Protein AF-A0A423IUT7-F1 (afdb_monomer)

Organism: NCBI:txid930166

Foldseek 3Di:
DVVVVVLVVQLVCCVVPVDHPDPQQNCVPQNDVSNVVSVVVVVVVVVVVVVVVVVVVVVCPDPD

Solvent-accessible surface area (backbone atoms only — not comparable to full-atom values): 3752 Å² total; per-residue (Å²): 111,67,69,61,54,50,50,54,49,46,51,53,47,18,71,76,65,78,52,52,96,47,80,70,60,26,46,93,83,54,33,65,71,51,25,52,51,47,53,48,50,53,52,50,52,53,51,50,54,52,50,51,53,53,49,53,56,65,70,59,63,73,96,121

pLDDT: mean 93.14, std 10.04, range [52.97, 98.62]

Secondary structure (DSSP, 8-state):
-HHHHHHHHHHHHHHHHS--SSGGG-HHHHHHHHHHHHHHHHHHHHHHHHHHHHHHHHHT----

InterPro domains:
  IPR049713 Pr6Pr membrane protein-like [NF038065] (1-57)

Mean predicted aligned error: 4.65 Å

Radius of gyration: 17.11 Å; Cα contacts (8 Å, |Δi|>4): 31; chains: 1; bounding box: 38×19×51 Å

Sequence (64 aa):
MYPLVYFAYALLRGHLLAAYPYPFIDVSTLGYPQVFLNAGGILVGFVAIALLAVGLDHWRKPIL

Structure (mmCIF, N/CA/C/O backbone):
data_AF-A0A423IUT7-F1
#
_entry.id   AF-A0A423IUT7-F1
#
loop_
_atom_site.group_PDB
_atom_site.id
_atom_site.type_symbol
_atom_site.label_atom_id
_atom_site.label_alt_id
_atom_site.label_comp_id
_atom_site.label_asym_id
_atom_site.label_entity_id
_atom_site.label_seq_id
_atom_site.pdbx_PDB_ins_code
_atom_site.Cartn_x
_atom_site.Cartn_y
_atom_site.Cartn_z
_atom_site.occupancy
_atom_site.B_iso_or_equiv
_atom_site.auth_seq_id
_atom_site.auth_comp_id
_atom_site.auth_asym_id
_atom_site.auth_atom_id
_atom_site.pdbx_PDB_model_num
ATOM 1 N N . MET A 1 1 ? -9.173 -10.089 3.020 1.00 68.81 1 MET A N 1
ATOM 2 C CA . MET A 1 1 ? -8.309 -10.721 1.993 1.00 68.81 1 MET A CA 1
ATOM 3 C C . MET A 1 1 ? -8.228 -9.925 0.693 1.00 68.81 1 MET A C 1
ATOM 5 O O . MET A 1 1 ? -7.140 -9.836 0.143 1.00 68.81 1 MET A O 1
ATOM 9 N N . TYR A 1 2 ? -9.320 -9.302 0.231 1.00 88.94 2 TYR A N 1
ATOM 10 C CA . TYR A 1 2 ? -9.369 -8.571 -1.046 1.00 88.94 2 TYR A CA 1
ATOM 11 C C . TYR A 1 2 ? -8.204 -7.586 -1.319 1.00 88.94 2 TYR A C 1
ATOM 13 O O . TYR A 1 2 ? -7.626 -7.681 -2.400 1.00 88.94 2 TYR A O 1
ATOM 21 N N . PRO A 1 3 ? -7.763 -6.723 -0.376 1.00 89.75 3 PRO A N 1
ATOM 22 C CA . PRO A 1 3 ? -6.696 -5.756 -0.665 1.00 89.75 3 PRO A CA 1
ATOM 23 C C . PRO A 1 3 ? -5.341 -6.400 -0.983 1.00 89.75 3 PRO A C 1
ATOM 25 O O . PRO A 1 3 ? -4.651 -5.957 -1.892 1.00 89.75 3 PRO A O 1
ATOM 28 N N . LEU A 1 4 ? -4.978 -7.474 -0.273 1.00 94.12 4 LEU A N 1
ATOM 29 C CA . LEU A 1 4 ? -3.708 -8.176 -0.484 1.00 94.12 4 LEU A CA 1
ATOM 30 C C . LEU A 1 4 ? -3.696 -8.925 -1.817 1.00 94.12 4 LEU A C 1
ATOM 32 O O . LEU A 1 4 ? -2.716 -8.859 -2.553 1.00 94.12 4 LEU A O 1
ATOM 36 N N . VAL A 1 5 ? -4.802 -9.600 -2.143 1.00 96.75 5 VAL A N 1
ATOM 37 C CA . VAL A 1 5 ? -4.940 -10.327 -3.412 1.00 96.75 5 VAL A CA 1
ATOM 38 C C . VAL A 1 5 ? -4.901 -9.355 -4.586 1.00 96.75 5 VAL A C 1
ATOM 40 O O . VAL A 1 5 ? -4.170 -9.583 -5.546 1.00 96.75 5 VAL A O 1
ATOM 43 N N . TYR A 1 6 ? -5.636 -8.243 -4.495 1.00 95.06 6 TYR A N 1
ATOM 44 C CA . TYR A 1 6 ? -5.618 -7.220 -5.534 1.00 95.06 6 TYR A CA 1
ATOM 45 C C . TYR A 1 6 ? -4.237 -6.571 -5.677 1.00 95.06 6 TYR A C 1
ATOM 47 O O . TYR A 1 6 ? -3.782 -6.364 -6.798 1.00 95.06 6 TYR A O 1
ATOM 55 N N . PHE A 1 7 ? -3.539 -6.303 -4.570 1.00 96.88 7 PHE A N 1
ATOM 56 C CA . PHE A 1 7 ? -2.175 -5.775 -4.604 1.00 96.88 7 PHE A CA 1
ATOM 57 C C . PHE A 1 7 ? -1.210 -6.738 -5.308 1.00 96.88 7 PHE A C 1
ATOM 59 O O . PHE A 1 7 ? -0.502 -6.328 -6.225 1.00 96.88 7 PHE A O 1
ATOM 66 N N . ALA A 1 8 ? -1.239 -8.029 -4.962 1.00 97.00 8 ALA A N 1
ATOM 67 C CA . ALA A 1 8 ? -0.429 -9.047 -5.632 1.00 97.00 8 ALA A CA 1
ATOM 68 C C . ALA A 1 8 ? -0.760 -9.155 -7.131 1.00 97.00 8 ALA A C 1
ATOM 70 O O . ALA A 1 8 ? 0.145 -9.187 -7.966 1.00 97.00 8 ALA A O 1
ATOM 71 N N . TYR A 1 9 ? -2.050 -9.142 -7.482 1.00 96.75 9 TYR A N 1
ATOM 72 C CA . TYR A 1 9 ? -2.501 -9.119 -8.873 1.00 96.75 9 TYR A CA 1
ATOM 73 C C . TYR A 1 9 ? -2.003 -7.875 -9.623 1.00 96.75 9 TYR A C 1
ATOM 75 O O . TYR A 1 9 ? -1.504 -7.997 -10.739 1.00 96.75 9 TYR A O 1
ATOM 83 N N . ALA A 1 10 ? -2.093 -6.687 -9.020 1.00 96.62 10 ALA A N 1
ATOM 84 C CA . ALA A 1 10 ? -1.647 -5.439 -9.631 1.00 96.62 10 ALA A CA 1
ATOM 85 C C . ALA A 1 10 ? -0.129 -5.427 -9.874 1.00 96.62 10 ALA A C 1
ATOM 87 O O . ALA A 1 10 ? 0.303 -4.971 -10.932 1.00 96.62 10 ALA A O 1
ATOM 88 N N . LEU A 1 11 ? 0.667 -5.973 -8.945 1.00 97.44 11 LEU A N 1
ATOM 89 C CA . LEU A 1 11 ? 2.112 -6.134 -9.127 1.00 97.44 11 LEU A CA 1
ATOM 90 C C . LEU A 1 11 ? 2.440 -7.120 -10.251 1.00 97.44 11 LEU A C 1
ATOM 92 O O . LEU A 1 11 ? 3.254 -6.798 -11.116 1.00 97.44 11 LEU A O 1
ATOM 96 N N . LEU A 1 12 ? 1.779 -8.282 -10.277 1.00 97.88 12 LEU A N 1
ATOM 97 C CA . LEU A 1 12 ? 1.966 -9.285 -11.328 1.00 97.88 12 LEU A CA 1
ATOM 98 C C . LEU A 1 12 ? 1.596 -8.720 -12.704 1.00 97.88 12 LEU A C 1
ATOM 100 O O . LEU A 1 12 ? 2.383 -8.794 -13.643 1.00 97.88 12 LEU A O 1
ATOM 104 N N . ARG A 1 13 ? 0.417 -8.103 -12.821 1.00 97.38 13 ARG A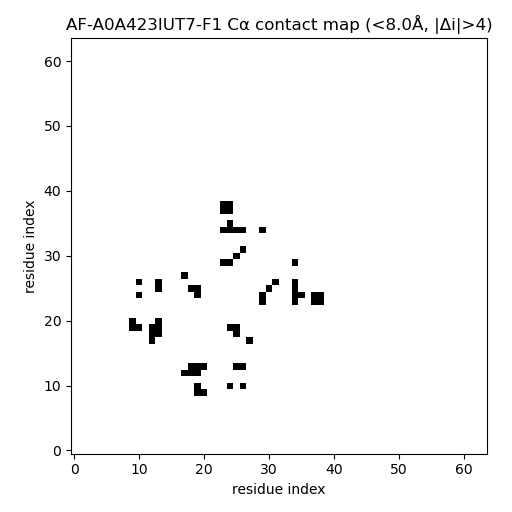 N 1
ATOM 105 C CA . ARG A 1 13 ? -0.042 -7.469 -14.060 1.00 97.38 13 ARG A CA 1
ATOM 106 C C . ARG A 1 13 ? 0.899 -6.350 -14.500 1.00 97.38 13 ARG A C 1
ATOM 108 O O . ARG A 1 13 ? 1.208 -6.263 -15.684 1.00 97.38 13 ARG A O 1
ATOM 115 N N . GLY A 1 14 ? 1.340 -5.502 -13.571 1.00 96.12 14 GLY A N 1
ATOM 116 C CA . GLY A 1 14 ? 2.276 -4.417 -13.856 1.00 96.12 14 GLY A CA 1
ATOM 117 C C . GLY A 1 14 ? 3.622 -4.933 -14.357 1.00 96.12 14 GLY A C 1
ATOM 118 O O . GLY A 1 14 ? 4.150 -4.395 -15.322 1.00 96.12 14 GLY A O 1
ATOM 119 N N . HIS A 1 15 ? 4.118 -6.035 -13.791 1.00 95.50 15 HIS A N 1
ATOM 120 C CA . HIS A 1 15 ? 5.333 -6.694 -14.266 1.00 95.50 15 HIS A CA 1
ATOM 121 C C . HIS A 1 15 ? 5.177 -7.274 -15.682 1.00 95.50 15 HIS A C 1
ATOM 123 O O . HIS A 1 15 ? 6.086 -7.143 -16.495 1.00 95.50 15 HIS A O 1
ATOM 129 N N . LEU A 1 16 ? 4.022 -7.873 -15.995 1.00 97.44 16 LEU A N 1
ATOM 130 C CA . LEU A 1 16 ? 3.757 -8.484 -17.305 1.00 97.44 16 LEU A CA 1
ATOM 131 C C . LEU A 1 16 ? 3.460 -7.463 -18.414 1.00 97.44 16 LEU A C 1
ATOM 133 O O . LEU A 1 16 ? 3.801 -7.702 -19.568 1.00 97.44 16 LEU A O 1
ATOM 137 N N . LEU A 1 17 ? 2.789 -6.356 -18.086 1.00 96.50 17 LEU A N 1
ATOM 138 C CA . LEU A 1 17 ? 2.271 -5.388 -19.064 1.00 96.50 17 LEU A CA 1
ATOM 139 C C . LEU A 1 17 ? 2.969 -4.022 -19.014 1.00 96.50 17 LEU A C 1
ATOM 141 O O . LEU A 1 17 ? 2.559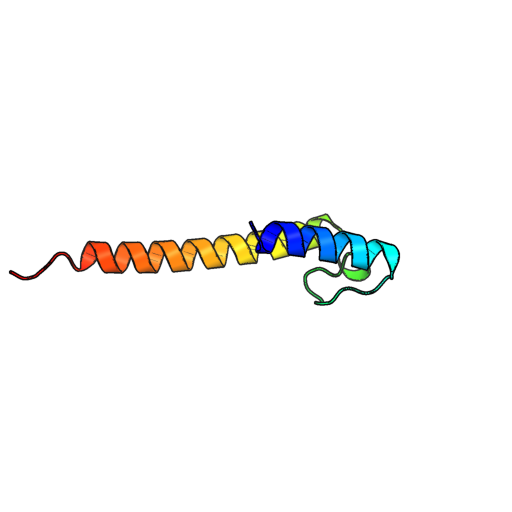 -3.121 -19.741 1.00 96.50 17 LEU A O 1
ATOM 145 N N . ALA A 1 18 ? 3.957 -3.841 -18.132 1.00 92.25 18 ALA A N 1
ATOM 146 C CA . ALA A 1 18 ? 4.601 -2.554 -17.841 1.00 92.25 18 ALA A CA 1
ATOM 147 C C . ALA A 1 18 ? 3.598 -1.422 -17.523 1.00 92.25 18 ALA A C 1
ATOM 149 O O . ALA A 1 18 ? 3.841 -0.252 -17.803 1.00 92.25 18 ALA A O 1
ATOM 150 N N . ALA A 1 19 ? 2.442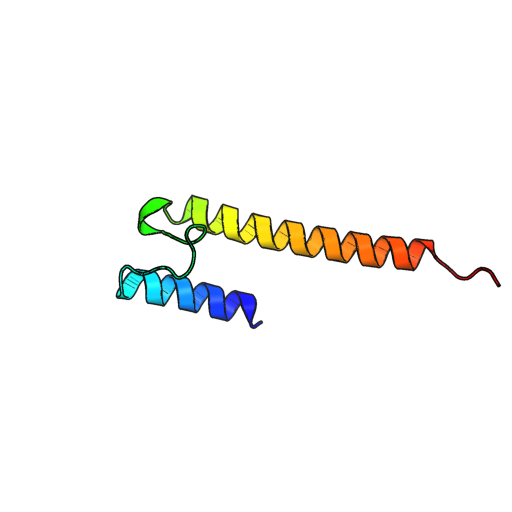 -1.778 -16.953 1.00 93.38 19 ALA A N 1
ATOM 151 C CA . ALA A 1 19 ? 1.331 -0.861 -16.730 1.00 93.38 19 ALA A CA 1
ATOM 152 C C . ALA A 1 19 ? 0.754 -1.031 -15.322 1.00 93.38 19 ALA A C 1
ATOM 154 O O . ALA A 1 19 ? -0.009 -1.968 -15.047 1.00 93.38 19 ALA A O 1
ATOM 155 N N . TYR A 1 20 ? 1.094 -0.090 -14.443 1.00 96.19 20 T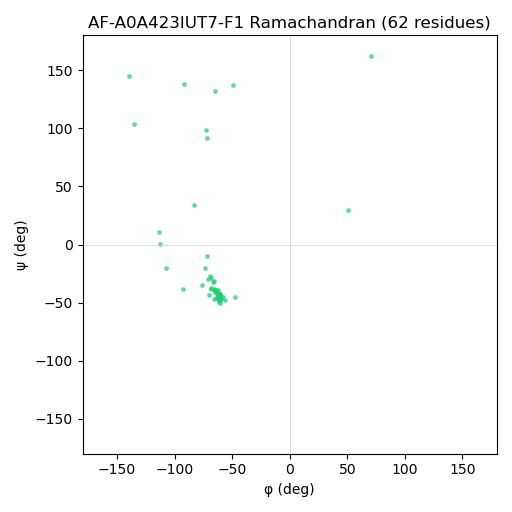YR A N 1
ATOM 156 C CA . TYR A 1 20 ? 0.584 -0.018 -13.078 1.00 96.19 20 TYR A CA 1
ATOM 157 C C . TYR A 1 20 ? -0.668 0.867 -13.008 1.00 96.19 20 TYR A C 1
ATOM 159 O O . TYR A 1 20 ? -0.706 1.924 -13.632 1.00 96.19 20 TYR A O 1
ATOM 167 N N . PRO A 1 21 ? -1.706 0.467 -12.252 1.00 94.62 21 PRO A N 1
ATOM 168 C CA . PRO A 1 21 ? -2.948 1.236 -12.166 1.00 94.62 21 PRO A CA 1
ATOM 169 C C . PRO A 1 21 ? -2.807 2.510 -11.322 1.00 94.62 21 PRO A C 1
ATOM 171 O O . PRO A 1 21 ? -3.625 3.415 -11.460 1.00 94.62 21 PRO A O 1
ATOM 174 N N . TYR A 1 22 ? -1.789 2.585 -10.456 1.00 94.69 22 TYR A N 1
ATOM 175 C CA . TYR A 1 22 ? -1.525 3.750 -9.619 1.00 94.69 22 TYR A CA 1
ATOM 176 C C . TYR A 1 22 ? -0.027 4.054 -9.531 1.00 94.69 22 TYR A C 1
ATOM 178 O O . TYR A 1 22 ? 0.772 3.119 -9.427 1.00 94.69 22 TYR A O 1
ATOM 186 N N . PRO A 1 23 ? 0.361 5.340 -9.470 1.00 95.81 23 PRO A N 1
ATOM 187 C CA . PRO A 1 23 ? 1.769 5.734 -9.449 1.00 95.81 23 PRO A CA 1
ATOM 188 C C . PRO A 1 23 ? 2.505 5.274 -8.183 1.00 95.81 23 PRO A C 1
ATOM 190 O O . PRO A 1 23 ? 3.681 4.947 -8.240 1.00 95.81 23 PRO A O 1
ATOM 193 N N . PHE A 1 24 ? 1.827 5.177 -7.035 1.00 96.00 24 PHE A N 1
ATOM 194 C CA . PHE A 1 24 ? 2.460 4.773 -5.771 1.00 96.00 24 PHE A CA 1
ATOM 195 C C . PHE A 1 24 ? 2.834 3.280 -5.698 1.00 96.00 24 PHE A C 1
ATOM 197 O O . PHE A 1 24 ? 3.533 2.884 -4.764 1.00 96.00 24 PHE A O 1
ATOM 204 N N . ILE A 1 25 ? 2.383 2.463 -6.658 1.00 97.12 25 ILE A N 1
ATOM 205 C CA . ILE A 1 25 ? 2.780 1.052 -6.799 1.00 97.12 25 ILE A CA 1
ATOM 206 C C . 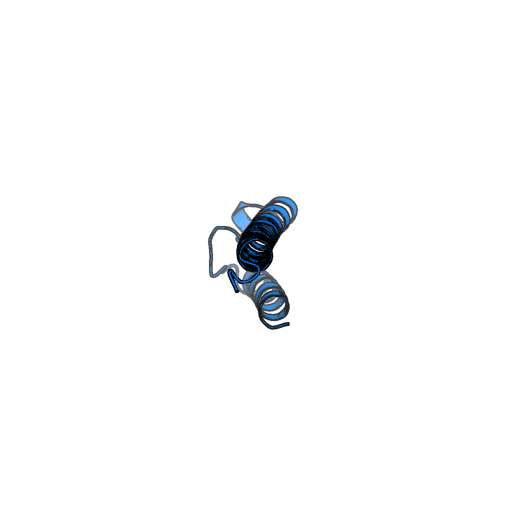ILE A 1 25 ? 3.581 0.783 -8.072 1.00 97.12 25 ILE A C 1
ATOM 208 O O . ILE A 1 25 ? 3.790 -0.376 -8.425 1.00 97.12 25 ILE A O 1
ATOM 212 N N . ASP A 1 26 ? 4.005 1.833 -8.773 1.00 97.50 26 ASP A N 1
ATOM 213 C CA . ASP A 1 26 ? 4.781 1.693 -9.993 1.00 97.50 26 ASP A CA 1
ATOM 214 C C . ASP A 1 26 ? 6.211 1.244 -9.679 1.00 97.50 26 ASP A C 1
ATOM 216 O O . ASP A 1 26 ? 7.081 2.041 -9.329 1.00 97.50 26 ASP A O 1
ATOM 220 N N . VAL A 1 27 ? 6.458 -0.058 -9.823 1.00 97.50 27 VAL A N 1
ATOM 221 C CA . VAL A 1 27 ? 7.777 -0.658 -9.584 1.00 97.50 27 VAL A CA 1
ATOM 222 C C . VAL A 1 27 ? 8.794 -0.205 -10.632 1.00 97.50 27 VAL A C 1
ATOM 224 O O . VAL A 1 27 ? 9.977 -0.133 -10.313 1.00 97.50 27 VAL A O 1
ATOM 227 N N . SER A 1 28 ? 8.365 0.119 -11.856 1.00 96.12 28 SER A N 1
ATOM 228 C CA . SER A 1 28 ? 9.283 0.572 -12.911 1.00 96.12 28 SER A CA 1
ATOM 229 C C . SER A 1 28 ? 9.902 1.932 -12.587 1.00 96.12 28 SER A C 1
ATOM 231 O O . SER A 1 28 ? 11.070 2.163 -12.891 1.00 96.12 28 SER A O 1
ATOM 233 N N . THR A 1 29 ? 9.147 2.783 -11.890 1.00 97.31 29 THR A N 1
ATOM 234 C CA . THR A 1 29 ? 9.593 4.114 -11.468 1.00 97.31 29 THR A CA 1
ATOM 235 C C . THR A 1 29 ? 10.214 4.106 -10.066 1.00 97.31 29 THR A C 1
ATOM 237 O O . THR A 1 29 ? 11.189 4.810 -9.815 1.00 97.31 29 THR A O 1
ATOM 240 N N . LEU A 1 30 ? 9.656 3.324 -9.134 1.00 97.62 30 LEU A N 1
ATOM 241 C CA . LEU A 1 30 ? 9.973 3.410 -7.700 1.00 97.62 30 LEU A CA 1
ATOM 242 C C . LEU A 1 30 ? 10.817 2.242 -7.168 1.00 97.62 30 LEU A C 1
ATOM 244 O O . LEU A 1 30 ? 11.425 2.350 -6.102 1.00 97.62 30 LEU A O 1
ATOM 248 N N . GLY A 1 31 ? 10.836 1.110 -7.872 1.00 97.31 31 GLY A N 1
ATOM 249 C CA . GLY A 1 31 ? 11.396 -0.144 -7.377 1.00 97.31 31 GLY A CA 1
ATOM 250 C C . GLY A 1 31 ? 10.560 -0.797 -6.267 1.00 97.31 31 GLY A C 1
ATOM 251 O O . GLY A 1 31 ? 9.719 -0.178 -5.612 1.00 97.31 31 GLY A O 1
ATOM 252 N N . TYR A 1 32 ? 10.803 -2.089 -6.029 1.00 96.94 32 TYR A N 1
ATOM 253 C CA . TYR A 1 32 ? 10.047 -2.859 -5.037 1.00 96.94 32 TYR A CA 1
ATOM 254 C C . TYR A 1 32 ? 10.118 -2.284 -3.612 1.00 96.94 32 TYR A C 1
ATOM 256 O O . TYR A 1 32 ? 9.056 -2.176 -2.996 1.00 96.94 32 TYR A O 1
ATOM 264 N N . PRO A 1 33 ? 11.289 -1.876 -3.072 1.00 98.38 33 PRO A N 1
ATOM 265 C CA . PRO A 1 33 ? 11.364 -1.388 -1.695 1.00 98.38 33 PRO A CA 1
ATOM 266 C C . PRO A 1 33 ? 10.412 -0.219 -1.422 1.00 98.38 33 PRO A C 1
ATOM 268 O O . PRO A 1 33 ? 9.634 -0.268 -0.470 1.00 98.38 33 PRO A O 1
ATOM 271 N N . GLN A 1 34 ? 10.402 0.793 -2.295 1.00 98.38 34 GLN A N 1
ATOM 272 C CA . GLN A 1 34 ? 9.537 1.960 -2.133 1.00 98.38 34 GLN A CA 1
ATOM 273 C C . GLN A 1 34 ? 8.055 1.606 -2.310 1.00 98.38 34 GLN A C 1
ATOM 275 O O . GLN A 1 34 ? 7.217 2.105 -1.563 1.00 98.38 34 GLN A O 1
ATOM 280 N N . VAL A 1 35 ? 7.716 0.716 -3.247 1.00 98.31 35 VAL A N 1
ATOM 281 C CA . VAL A 1 35 ? 6.332 0.249 -3.438 1.00 98.31 35 VAL A CA 1
ATOM 282 C C . VAL A 1 35 ? 5.799 -0.459 -2.189 1.00 98.31 35 VAL A C 1
ATOM 284 O O . VAL A 1 35 ? 4.668 -0.197 -1.771 1.00 98.31 35 VAL A O 1
ATOM 287 N N . PHE A 1 36 ? 6.609 -1.303 -1.544 1.00 98.06 36 PHE A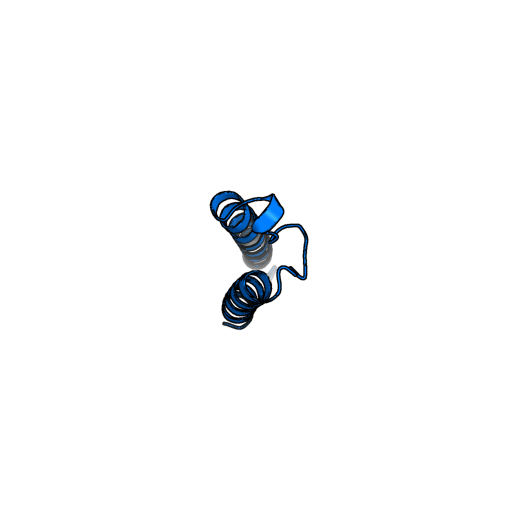 N 1
ATOM 288 C CA . PHE A 1 36 ? 6.226 -1.949 -0.285 1.00 98.06 36 PHE A CA 1
ATOM 289 C C . PHE A 1 36 ? 6.121 -0.955 0.876 1.00 98.06 36 PHE A C 1
ATOM 291 O O . PHE A 1 36 ? 5.195 -1.076 1.678 1.00 98.06 36 PHE A O 1
ATOM 298 N N . LEU A 1 37 ? 7.000 0.050 0.949 1.00 98.56 37 LEU A N 1
ATOM 299 C CA . LEU A 1 37 ? 6.883 1.130 1.936 1.00 98.56 37 LEU A CA 1
ATOM 300 C C . LEU A 1 37 ? 5.595 1.941 1.742 1.00 98.56 37 LEU A C 1
ATOM 302 O O . LEU A 1 37 ? 4.879 2.179 2.711 1.00 98.56 37 LEU A O 1
ATOM 306 N N . ASN A 1 38 ? 5.253 2.304 0.504 1.00 98.19 38 ASN A N 1
ATOM 307 C CA . ASN A 1 38 ? 4.023 3.033 0.187 1.00 98.19 38 ASN A CA 1
ATOM 308 C C . ASN A 1 38 ? 2.775 2.221 0.573 1.00 98.19 38 ASN A C 1
ATOM 310 O O . ASN A 1 38 ? 1.886 2.727 1.261 1.00 98.19 38 ASN A O 1
ATOM 314 N N . ALA A 1 39 ? 2.718 0.948 0.167 1.00 97.12 39 ALA A N 1
ATOM 315 C CA . ALA A 1 39 ? 1.611 0.053 0.504 1.00 97.12 39 ALA A CA 1
ATOM 316 C C . ALA A 1 39 ? 1.495 -0.169 2.023 1.00 97.12 39 ALA A C 1
ATOM 318 O O . ALA A 1 39 ? 0.394 -0.117 2.578 1.00 97.12 39 ALA A O 1
ATOM 319 N N . GLY A 1 40 ? 2.630 -0.355 2.703 1.00 97.69 40 GLY A N 1
ATOM 320 C CA . GLY A 1 40 ? 2.703 -0.454 4.158 1.00 97.69 40 GLY A CA 1
ATOM 321 C C . GLY A 1 40 ? 2.219 0.817 4.855 1.00 97.69 40 GLY A C 1
ATOM 322 O O . GLY A 1 40 ? 1.440 0.730 5.799 1.00 97.69 40 GLY A O 1
ATOM 323 N N . GLY A 1 41 ? 2.593 1.996 4.354 1.00 98.06 41 GLY A N 1
ATOM 324 C CA . GLY A 1 41 ? 2.135 3.286 4.873 1.00 98.06 41 GLY A CA 1
ATOM 325 C C . GLY A 1 41 ? 0.616 3.454 4.793 1.00 98.06 41 GLY A C 1
ATOM 326 O O . GLY A 1 41 ? -0.007 3.869 5.769 1.00 98.06 41 GLY A O 1
ATOM 327 N N . ILE A 1 42 ? -0.000 3.055 3.675 1.00 96.69 42 ILE A N 1
ATOM 328 C CA . ILE A 1 42 ? -1.466 3.056 3.523 1.00 96.69 42 ILE A CA 1
ATOM 329 C C . ILE A 1 42 ? -2.117 2.110 4.539 1.00 96.69 42 ILE A C 1
ATOM 331 O O . ILE A 1 42 ? -3.089 2.488 5.195 1.00 96.69 42 ILE A O 1
ATOM 335 N N . LEU A 1 43 ? -1.578 0.896 4.699 1.00 96.50 43 LEU A N 1
ATOM 336 C CA . LEU A 1 43 ? -2.083 -0.071 5.675 1.00 96.50 43 LEU A CA 1
ATOM 337 C C . LEU A 1 43 ? -1.993 0.477 7.105 1.00 96.50 43 LEU A C 1
ATOM 339 O O . LEU A 1 43 ? -2.972 0.409 7.846 1.00 96.50 43 LEU A O 1
ATOM 343 N N . VAL A 1 44 ? -0.847 1.047 7.478 1.00 98.38 44 VAL A N 1
ATOM 344 C CA . VAL A 1 44 ? -0.638 1.663 8.794 1.00 98.38 44 VAL A CA 1
ATOM 345 C C . VAL A 1 44 ? -1.621 2.809 9.014 1.00 98.38 44 VAL A C 1
ATOM 347 O O . VAL A 1 44 ? -2.259 2.851 10.061 1.00 98.38 44 VAL A O 1
ATOM 350 N N . GLY A 1 45 ? -1.804 3.695 8.031 1.00 98.25 45 GLY A N 1
ATOM 351 C CA . GLY A 1 45 ? -2.774 4.788 8.114 1.00 98.25 45 GLY A CA 1
ATOM 352 C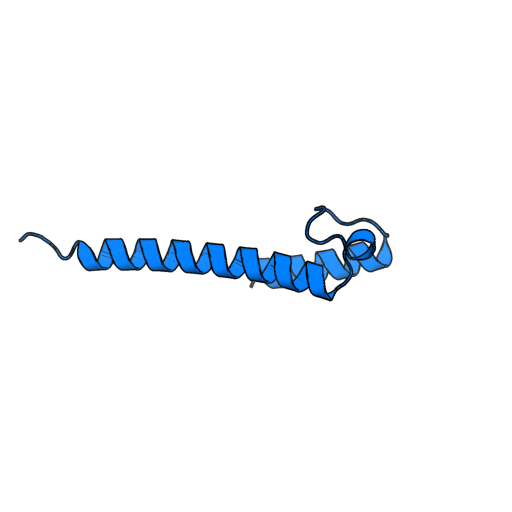 C . GLY A 1 45 ? -4.207 4.288 8.316 1.00 98.25 45 GLY A C 1
ATOM 353 O O . GLY A 1 45 ? -4.916 4.777 9.194 1.00 98.25 45 GLY A O 1
ATOM 354 N N . PHE A 1 46 ? -4.616 3.263 7.564 1.00 96.94 46 PHE A N 1
ATOM 355 C CA . PHE A 1 46 ? -5.933 2.642 7.712 1.00 96.94 46 PHE A CA 1
ATOM 356 C C . PHE A 1 46 ? -6.130 2.033 9.107 1.00 96.94 46 PHE A C 1
ATOM 358 O O . PHE A 1 46 ? -7.144 2.289 9.757 1.00 96.94 46 PHE A O 1
ATOM 365 N N . VAL A 1 47 ? -5.151 1.262 9.590 1.00 97.56 47 VAL A N 1
ATOM 366 C CA . VAL A 1 47 ? -5.190 0.656 10.929 1.00 97.56 47 VAL A CA 1
ATOM 367 C C . VAL A 1 47 ? -5.214 1.731 12.012 1.00 97.56 47 VAL A C 1
ATOM 369 O O . VAL A 1 47 ? -6.002 1.622 12.945 1.00 97.56 47 VAL A O 1
ATOM 372 N N . ALA A 1 48 ? -4.413 2.788 11.881 1.00 98.62 48 ALA A N 1
ATOM 373 C CA . ALA A 1 48 ? -4.392 3.892 12.833 1.00 98.62 48 ALA A CA 1
ATOM 374 C C . ALA A 1 48 ? -5.767 4.566 12.937 1.00 98.62 48 ALA A C 1
ATOM 376 O O . ALA A 1 48 ? -6.275 4.740 14.041 1.00 98.62 48 ALA A O 1
ATOM 377 N N . ILE A 1 49 ? -6.412 4.873 11.807 1.00 98.31 49 ILE A N 1
ATOM 378 C CA . ILE A 1 49 ? -7.766 5.451 11.792 1.00 98.31 49 ILE A CA 1
ATOM 379 C C . ILE A 1 49 ? -8.780 4.491 12.425 1.00 98.31 49 ILE A C 1
ATOM 381 O O . ILE A 1 49 ? -9.603 4.919 13.234 1.00 98.31 49 ILE A O 1
ATOM 385 N N . ALA A 1 50 ? -8.713 3.196 12.104 1.00 97.25 50 ALA A N 1
ATOM 386 C CA . ALA A 1 50 ? -9.596 2.194 12.697 1.00 97.25 50 ALA A CA 1
ATOM 387 C C . ALA A 1 50 ? -9.425 2.112 14.223 1.00 97.25 50 ALA A C 1
ATOM 389 O O . ALA A 1 50 ? -10.413 2.105 14.956 1.00 97.25 50 ALA A O 1
ATOM 390 N N . LEU A 1 51 ? -8.183 2.112 14.713 1.00 97.81 51 LEU A N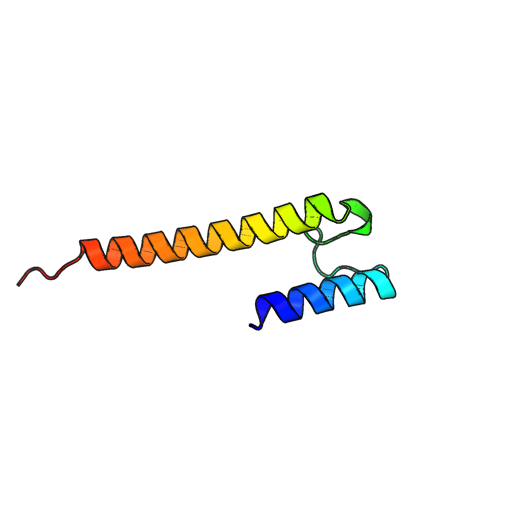 1
ATOM 391 C CA . LEU A 1 51 ? -7.882 2.109 16.144 1.00 97.81 51 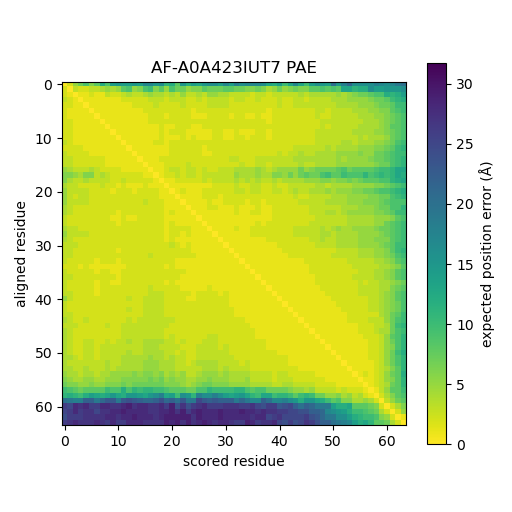LEU A CA 1
ATOM 392 C C . LEU A 1 51 ? -8.338 3.398 16.831 1.00 97.81 51 LEU A C 1
ATOM 394 O O . LEU A 1 51 ? -8.864 3.327 17.937 1.00 97.81 51 LEU A O 1
ATOM 398 N N . LEU A 1 52 ? -8.194 4.558 16.184 1.00 97.44 52 LEU A N 1
ATOM 399 C CA . LEU A 1 52 ? -8.729 5.821 16.696 1.00 97.44 52 LEU A CA 1
ATOM 400 C C . LEU A 1 52 ? -10.254 5.767 16.823 1.00 97.44 52 LEU A C 1
ATOM 402 O O . LEU A 1 52 ? -10.789 6.158 17.857 1.00 97.44 52 LEU A O 1
ATOM 406 N N . ALA A 1 53 ? -10.954 5.244 15.814 1.00 96.75 53 ALA A N 1
ATOM 407 C CA . ALA A 1 53 ? -12.407 5.092 15.854 1.00 96.75 53 ALA A CA 1
ATOM 408 C C . ALA A 1 53 ? -12.852 4.161 16.994 1.00 96.75 53 ALA A C 1
ATOM 410 O O . ALA A 1 53 ? -13.731 4.522 17.775 1.00 96.75 53 ALA A O 1
ATOM 411 N N . VAL A 1 54 ? -12.201 3.002 17.138 1.00 96.12 54 VAL A N 1
ATOM 412 C CA . VAL A 1 54 ? -12.456 2.061 18.241 1.00 96.12 54 VAL A CA 1
ATOM 413 C C . VAL A 1 54 ? -12.141 2.702 19.594 1.00 96.12 54 VAL A C 1
ATOM 415 O O . VAL A 1 54 ? -12.924 2.570 20.532 1.00 96.12 54 VAL A O 1
ATOM 418 N N . GLY A 1 55 ? -11.031 3.431 19.704 1.00 95.81 55 GLY A N 1
ATOM 419 C CA . GLY A 1 55 ? -10.640 4.130 20.927 1.00 95.81 55 GLY A CA 1
ATOM 420 C C . GLY A 1 55 ? -11.650 5.201 21.344 1.00 95.81 55 GLY A C 1
ATOM 421 O O . GLY A 1 55 ? -12.004 5.280 22.519 1.00 95.81 55 GLY A O 1
ATOM 422 N N . LEU A 1 56 ? -12.166 5.982 20.389 1.00 95.38 56 LEU A N 1
ATOM 423 C CA . LEU A 1 56 ? -13.214 6.977 20.635 1.00 95.38 56 LEU A CA 1
ATOM 424 C C . LEU A 1 56 ? -14.534 6.329 21.070 1.00 95.38 56 LEU A C 1
ATOM 426 O O . LEU A 1 56 ? -15.182 6.837 21.984 1.00 95.38 56 LEU A O 1
ATOM 430 N N . ASP A 1 57 ? -14.917 5.208 20.458 1.00 92.94 57 ASP A N 1
ATOM 431 C CA . ASP A 1 57 ? -16.097 4.432 20.858 1.00 92.94 57 ASP A CA 1
ATOM 432 C C . ASP A 1 57 ? -15.975 3.929 22.306 1.00 92.94 57 ASP A C 1
ATOM 434 O O . ASP A 1 57 ? -16.856 4.156 23.135 1.00 92.94 57 ASP A O 1
ATOM 438 N N . HIS A 1 58 ? -14.818 3.366 22.663 1.00 89.00 58 HIS A N 1
ATOM 439 C CA . HIS A 1 58 ? -14.557 2.875 24.018 1.00 89.00 58 HIS A CA 1
ATOM 440 C C . HIS A 1 58 ? -14.432 3.996 25.057 1.00 89.00 58 HIS A C 1
ATOM 442 O O . HIS A 1 58 ? -14.709 3.766 26.236 1.00 89.00 58 HIS A O 1
ATOM 448 N N . TRP A 1 59 ? -14.023 5.204 24.657 1.00 86.81 59 TRP A N 1
ATOM 449 C CA . TRP A 1 59 ? -14.020 6.368 25.546 1.00 86.81 59 TRP A CA 1
ATOM 450 C C . TRP A 1 59 ? -15.447 6.856 25.841 1.00 86.81 59 TRP A C 1
ATOM 452 O O . TRP A 1 59 ? -15.728 7.323 26.943 1.00 86.81 59 TRP A O 1
ATOM 462 N N . ARG A 1 60 ? -16.388 6.662 24.910 1.00 74.69 60 ARG A N 1
ATOM 463 C CA . ARG A 1 60 ? -17.811 7.002 25.072 1.00 74.69 60 ARG A CA 1
ATOM 464 C C . ARG A 1 60 ? -18.622 5.921 25.805 1.00 74.69 60 ARG A C 1
ATOM 466 O O . ARG A 1 60 ? -19.807 5.760 25.514 1.00 74.69 60 ARG A O 1
ATOM 473 N N . LYS A 1 61 ? -18.032 5.202 26.776 1.00 63.03 61 LYS A N 1
ATOM 474 C CA . LYS A 1 61 ? -18.811 4.344 27.695 1.00 63.03 61 LYS A CA 1
ATOM 475 C C . LYS A 1 61 ? -19.999 5.139 28.268 1.00 63.03 61 LYS A C 1
ATOM 477 O O . LYS A 1 61 ? -19.835 6.320 28.579 1.00 63.03 61 LYS A O 1
ATOM 482 N N . PRO A 1 62 ? -21.190 4.521 28.337 1.00 58.53 62 PRO A N 1
ATOM 483 C CA . PRO A 1 62 ? -22.462 5.225 28.351 1.00 58.53 62 PRO A CA 1
ATOM 484 C C . PRO A 1 62 ? -22.592 6.078 29.607 1.00 58.53 62 PRO A C 1
ATOM 486 O O . PRO A 1 62 ? -22.371 5.614 30.722 1.00 58.53 62 PRO A O 1
ATOM 489 N N . ILE A 1 63 ? -22.987 7.333 29.414 1.00 63.25 63 ILE A N 1
ATOM 490 C CA . ILE A 1 63 ? -23.654 8.094 30.464 1.00 63.25 63 ILE A CA 1
ATOM 491 C C . ILE A 1 63 ? -25.045 7.465 30.577 1.00 63.25 63 ILE A C 1
ATOM 493 O O . ILE A 1 63 ? -25.910 7.800 29.768 1.00 63.25 63 ILE A O 1
ATOM 497 N N . LEU A 1 64 ? -25.179 6.477 31.470 1.00 52.97 64 LEU A N 1
ATOM 498 C CA . LEU A 1 64 ? -26.339 6.093 32.296 1.00 52.97 64 LEU A CA 1
ATOM 499 C C . LEU A 1 64 ? -26.098 4.709 32.916 1.00 52.97 64 LEU A C 1
ATOM 501 O O . LEU A 1 64 ? -25.899 3.739 32.151 1.00 52.97 64 LEU A O 1
#